Protein AF-A0A5N6QCL4-F1 (afdb_monomer)

pLDDT: mean 75.92, std 12.42, range [37.53, 91.56]

Organism: NCBI:txid176857

Secondary structure (DSSP, 8-state):
-HHHHHHHHHHHS-TTTHHHHHHHHT-HHHHHHHHHHHHHHHIIIIITTT-SHHHHHHHHHHHHHHHHHHHHHHHHHHHHHHHHHHHHSS--

Sequence (92 aa):
MAWRNFYNEIKGLKVKELPNHVKPMLSLNYVKSAVQRGLDNYHAKYIQTSSVDPLLHVCFGGMIFSYLVALPEERRHLEHQQHAKEHGQGGH

Mean predicted aligned error: 13.43 Å

Radius of gyration: 23.17 Å; Cα contacts (8 Å, |Δi|>4): 11; chains: 1; bounding box: 56×45×51 Å

Solvent-accessible surface area (backbone atoms only — not comparable to full-atom values): 5345 Å² total; per-residue (Å²): 114,67,68,63,54,52,50,57,53,56,72,73,46,53,86,83,50,43,62,71,64,47,45,71,76,55,30,69,66,57,50,50,52,53,50,49,52,50,49,54,51,49,40,58,65,31,58,73,65,69,48,67,60,66,61,49,51,51,53,54,50,48,54,53,49,50,50,64,67,43,47,64,54,54,50,52,53,51,51,53,51,49,54,51,53,65,68,62,72,78,77,131

Structure (mmCIF, N/CA/C/O backbone):
data_AF-A0A5N6QCL4-F1
#
_entry.id   AF-A0A5N6QCL4-F1
#
loop_
_atom_site.group_PDB
_atom_site.id
_atom_site.type_symbol
_atom_site.label_atom_id
_atom_site.label_alt_id
_atom_site.label_comp_id
_atom_site.label_asym_id
_atom_site.label_entity_id
_atom_site.label_seq_id
_atom_site.pdbx_PDB_ins_code
_atom_site.Cartn_x
_atom_site.Cartn_y
_atom_site.Cartn_z
_atom_site.occupancy
_atom_site.B_iso_or_equiv
_atom_site.auth_seq_id
_atom_site.auth_comp_id
_atom_site.auth_asym_id
_atom_site.auth_atom_id
_atom_site.pdbx_PDB_model_num
ATOM 1 N N . MET A 1 1 ? -19.609 17.099 3.547 1.00 57.62 1 MET A N 1
ATOM 2 C CA . MET A 1 1 ? -19.132 18.376 4.137 1.00 57.62 1 MET A CA 1
ATOM 3 C C . MET A 1 1 ? -17.782 18.222 4.843 1.00 57.62 1 MET A C 1
ATOM 5 O O . MET A 1 1 ? -16.906 19.031 4.581 1.00 57.62 1 MET A O 1
ATOM 9 N N . ALA A 1 2 ? -17.559 17.165 5.640 1.00 70.62 2 ALA A N 1
ATOM 10 C CA . ALA A 1 2 ? -16.310 16.951 6.391 1.00 70.62 2 ALA A CA 1
ATOM 11 C C . ALA A 1 2 ? -15.013 16.955 5.546 1.00 70.62 2 ALA A C 1
ATOM 13 O O . ALA A 1 2 ? -14.020 17.540 5.961 1.00 70.62 2 ALA A O 1
ATOM 14 N N . TRP A 1 3 ? -15.030 16.388 4.332 1.00 68.00 3 TRP A N 1
ATOM 15 C CA . TRP A 1 3 ? -13.834 16.309 3.475 1.00 68.00 3 TRP A CA 1
ATOM 16 C C . TRP A 1 3 ? -13.338 17.672 2.959 1.00 68.00 3 TRP A C 1
ATOM 18 O O . TRP A 1 3 ? -12.136 17.898 2.858 1.00 68.00 3 TRP A O 1
ATOM 28 N N . ARG A 1 4 ? -14.255 18.612 2.671 1.00 75.19 4 ARG A N 1
ATOM 29 C CA . ARG A 1 4 ? -13.895 19.987 2.258 1.00 75.19 4 ARG A CA 1
ATOM 30 C C . ARG A 1 4 ? -13.260 20.762 3.4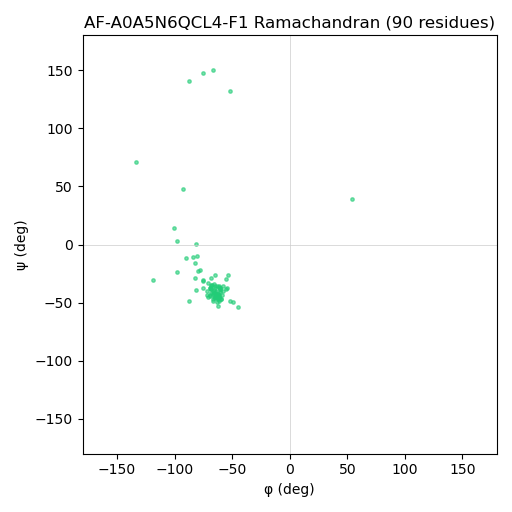10 1.00 75.19 4 ARG A C 1
ATOM 32 O O . ARG A 1 4 ? -12.305 21.493 3.181 1.00 75.19 4 ARG A O 1
ATOM 39 N N . ASN A 1 5 ? -13.756 20.567 4.630 1.00 77.00 5 ASN A N 1
ATOM 40 C CA . ASN A 1 5 ? -13.208 21.221 5.816 1.00 77.00 5 ASN A CA 1
ATOM 41 C C . ASN A 1 5 ? -11.811 20.678 6.146 1.00 77.00 5 ASN A C 1
ATOM 43 O O . ASN A 1 5 ? -10.893 21.470 6.313 1.00 77.00 5 ASN A O 1
ATOM 47 N N . PHE A 1 6 ? -11.626 19.355 6.092 1.00 74.94 6 PHE A N 1
ATOM 48 C CA . PHE A 1 6 ? -10.327 18.699 6.279 1.00 74.94 6 PHE A CA 1
ATOM 49 C C . PHE A 1 6 ? -9.271 19.156 5.259 1.00 74.94 6 PHE A C 1
ATOM 51 O O . PHE A 1 6 ? -8.136 19.454 5.620 1.00 74.94 6 PHE A O 1
ATOM 58 N N . TYR A 1 7 ? -9.643 19.275 3.979 1.00 74.44 7 TYR A N 1
ATOM 59 C CA . TYR A 1 7 ? -8.735 19.779 2.945 1.00 74.44 7 TYR A CA 1
ATOM 60 C C . TYR A 1 7 ? -8.331 21.242 3.180 1.00 74.44 7 TYR A C 1
ATOM 62 O O . TYR A 1 7 ? -7.162 21.593 3.029 1.00 74.44 7 TYR A O 1
ATOM 70 N N . ASN A 1 8 ? -9.282 22.095 3.567 1.00 79.25 8 ASN A N 1
ATOM 71 C CA . ASN A 1 8 ? -9.005 23.499 3.870 1.00 79.25 8 ASN A CA 1
ATOM 72 C C . ASN A 1 8 ? -8.100 23.655 5.105 1.00 79.25 8 ASN A C 1
ATOM 74 O O . ASN A 1 8 ? -7.256 24.547 5.128 1.00 79.25 8 ASN A O 1
ATOM 78 N N . GLU A 1 9 ? -8.241 22.766 6.088 1.00 73.12 9 GLU A N 1
ATOM 79 C CA . GLU A 1 9 ? -7.430 22.722 7.308 1.00 73.12 9 GLU A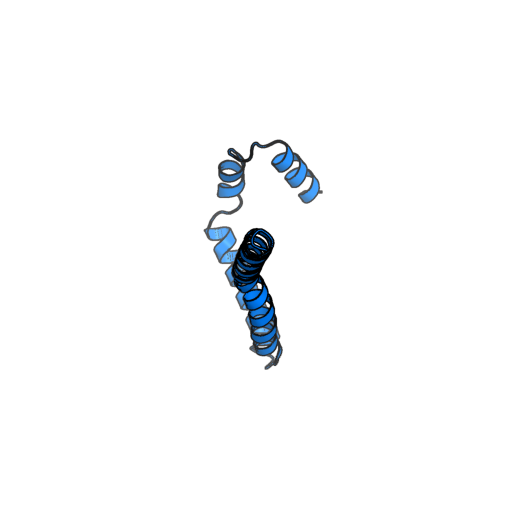 CA 1
ATOM 80 C C . GLU A 1 9 ? -5.998 22.238 7.019 1.00 73.12 9 GLU A C 1
ATOM 82 O O . GLU A 1 9 ? -5.030 22.882 7.418 1.00 73.12 9 GLU A O 1
ATOM 87 N N . ILE A 1 10 ? -5.840 21.193 6.199 1.00 74.62 10 ILE A N 1
ATOM 88 C CA . ILE A 1 10 ? -4.530 20.711 5.731 1.00 74.62 10 ILE A CA 1
ATOM 89 C C . ILE A 1 10 ? -3.807 21.745 4.868 1.00 74.62 10 ILE A C 1
ATOM 91 O O . ILE A 1 10 ? -2.597 21.915 4.995 1.00 74.62 10 ILE A O 1
ATOM 95 N N . LYS A 1 11 ? -4.533 22.450 3.996 1.00 72.38 11 LYS A N 1
ATOM 96 C CA . LYS A 1 11 ? -3.954 23.461 3.103 1.00 72.38 11 LYS A CA 1
ATOM 97 C C . LYS A 1 11 ? -3.383 24.665 3.868 1.00 72.38 11 LYS A C 1
ATOM 99 O O . LYS A 1 11 ? -2.483 25.325 3.355 1.00 72.38 11 LYS A O 1
ATOM 104 N N . GLY A 1 12 ? -3.901 24.954 5.064 1.00 73.44 12 GLY A N 1
ATOM 105 C CA . GLY A 1 12 ? -3.406 26.021 5.938 1.00 73.44 12 GLY A CA 1
ATOM 106 C C . GLY A 1 12 ? -2.185 25.638 6.784 1.00 73.44 12 GLY A C 1
ATOM 107 O O . GLY A 1 12 ? -1.511 26.526 7.302 1.00 73.44 12 GLY A O 1
ATOM 108 N N . LEU A 1 13 ? -1.879 24.343 6.914 1.00 74.56 13 LEU A N 1
ATOM 109 C CA . LEU A 1 13 ? -0.783 23.840 7.743 1.00 74.56 13 LEU A CA 1
ATOM 110 C C . LEU A 1 13 ? 0.535 23.793 6.964 1.00 74.56 13 LEU A C 1
ATOM 112 O O . LEU A 1 13 ? 0.596 23.378 5.805 1.00 74.56 13 LEU A O 1
ATOM 116 N N . LYS A 1 14 ? 1.639 24.15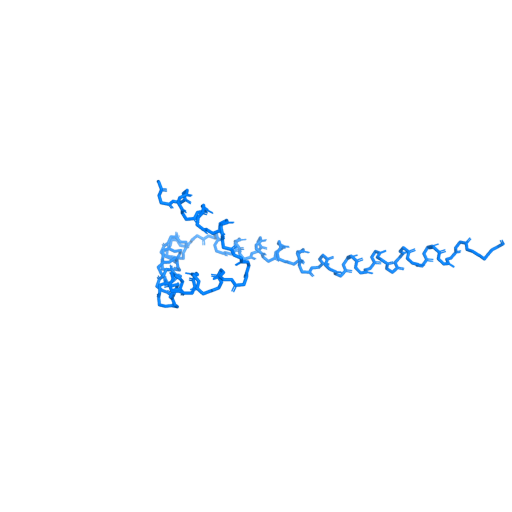8 7.625 1.00 72.88 14 LYS A N 1
ATOM 117 C CA . LYS A 1 14 ? 2.976 23.930 7.058 1.00 72.88 14 LYS A CA 1
ATOM 118 C C . LYS A 1 14 ? 3.249 22.426 6.969 1.00 72.88 14 LYS A C 1
ATOM 120 O O . LYS A 1 14 ? 2.840 21.656 7.835 1.00 72.88 14 LYS A O 1
ATOM 125 N N . VAL A 1 15 ? 4.061 22.012 5.992 1.00 74.06 15 VAL A N 1
ATOM 126 C CA . VAL A 1 15 ? 4.485 20.603 5.799 1.00 74.06 15 VAL A CA 1
ATOM 127 C C . VAL A 1 15 ? 5.107 19.995 7.069 1.00 74.06 15 VAL A C 1
ATOM 129 O O . VAL A 1 15 ? 5.035 18.792 7.291 1.00 74.06 15 VAL A O 1
ATOM 132 N N . LYS A 1 16 ? 5.673 20.838 7.943 1.00 72.31 16 LYS A N 1
ATOM 133 C CA . LYS A 1 16 ? 6.244 20.446 9.240 1.00 72.31 16 LYS A CA 1
ATOM 134 C C . LYS A 1 16 ? 5.209 20.236 10.356 1.00 72.31 16 LYS A C 1
ATOM 136 O O . LYS A 1 16 ? 5.507 19.537 11.316 1.00 72.31 16 LYS A O 1
ATOM 141 N N . GLU A 1 17 ? 4.022 20.827 10.250 1.00 72.38 17 GLU A N 1
ATOM 142 C CA . GLU A 1 17 ? 2.949 20.770 11.262 1.00 72.38 17 GLU A CA 1
ATOM 143 C C . GLU A 1 17 ? 1.901 19.703 10.938 1.00 72.38 17 GLU A C 1
ATOM 145 O O . GLU A 1 17 ? 1.267 19.152 11.838 1.00 72.38 17 GLU A O 1
ATOM 150 N N . LEU A 1 18 ? 1.799 19.344 9.657 1.00 73.06 18 LEU A N 1
ATOM 151 C CA . LEU A 1 18 ? 1.011 18.222 9.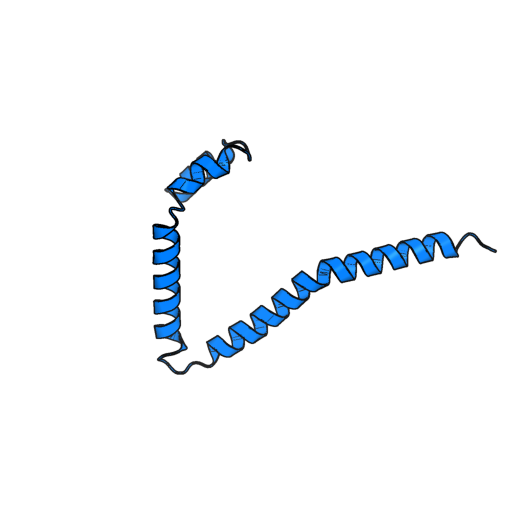160 1.00 73.06 18 LEU A CA 1
ATOM 152 C C . LEU A 1 18 ? 1.188 16.947 10.005 1.00 73.06 18 LEU A C 1
ATOM 154 O O . LEU A 1 18 ? 0.186 16.453 10.516 1.00 73.06 18 LEU A O 1
ATOM 158 N N . PRO A 1 19 ? 2.412 16.438 10.257 1.00 71.81 19 PRO A N 1
ATOM 159 C CA . PRO A 1 19 ? 2.612 15.193 10.996 1.00 71.81 19 PRO A CA 1
ATOM 160 C C . PRO A 1 19 ? 1.994 15.212 12.395 1.00 71.81 19 PRO A C 1
ATOM 162 O O . PRO A 1 19 ? 1.481 14.189 12.837 1.00 71.81 19 PRO A O 1
ATOM 165 N N . ASN A 1 20 ? 2.013 16.362 13.075 1.00 73.06 20 ASN A N 1
ATOM 166 C CA . ASN A 1 20 ? 1.461 16.520 14.421 1.00 73.06 20 ASN A CA 1
ATOM 167 C C . ASN A 1 20 ? -0.073 16.577 14.413 1.00 73.06 20 ASN A C 1
ATOM 169 O O . ASN A 1 20 ? -0.696 16.116 15.365 1.00 73.06 20 ASN A O 1
ATOM 173 N N . HIS A 1 21 ? -0.673 17.089 13.335 1.00 71.62 21 HIS A N 1
ATOM 174 C CA . HIS A 1 21 ? -2.124 17.159 13.162 1.00 71.62 21 HIS A CA 1
ATOM 175 C C . HIS A 1 21 ? -2.723 15.826 12.682 1.00 71.62 21 HIS A C 1
ATOM 177 O O . HIS A 1 21 ? -3.765 15.402 13.178 1.00 71.62 21 HIS A O 1
ATOM 183 N N . VAL A 1 22 ? -2.045 15.105 11.776 1.00 72.69 22 VAL A N 1
ATOM 184 C CA . VAL A 1 22 ? -2.557 13.819 11.265 1.00 72.69 22 VAL A CA 1
ATOM 185 C C . VAL A 1 22 ? -2.264 12.645 12.199 1.00 72.69 22 VAL A C 1
ATOM 187 O O . VAL A 1 22 ? -3.049 11.703 12.220 1.00 72.69 22 VAL A O 1
ATOM 190 N N . LYS A 1 23 ? -1.184 12.678 12.998 1.00 66.69 23 LYS A N 1
ATOM 191 C CA . LYS A 1 23 ? -0.840 11.605 13.959 1.00 66.69 23 LYS A CA 1
ATOM 192 C C . LYS A 1 23 ? -1.999 11.165 14.863 1.00 66.69 23 LYS A C 1
ATOM 194 O O . LYS A 1 23 ? -2.207 9.960 14.981 1.00 66.69 23 LYS A O 1
ATOM 199 N N . PRO A 1 24 ? -2.733 12.078 15.527 1.00 69.19 24 PRO A N 1
ATOM 200 C CA . PRO A 1 24 ? -3.841 11.680 16.391 1.00 69.19 24 PRO A CA 1
ATOM 201 C C . PRO A 1 24 ? -5.050 11.160 15.598 1.00 69.19 24 PRO A C 1
ATOM 203 O O . PRO A 1 24 ? -5.712 10.232 16.058 1.00 69.19 24 PRO A O 1
ATOM 206 N N . MET A 1 25 ? -5.310 11.686 14.392 1.00 66.19 25 MET A N 1
ATOM 207 C CA . MET A 1 25 ? -6.370 11.172 13.506 1.00 66.19 25 MET A CA 1
ATOM 208 C C . MET A 1 25 ? -6.039 9.785 12.941 1.00 66.19 25 MET A C 1
ATOM 210 O O . MET A 1 25 ? -6.906 8.921 12.849 1.00 66.19 25 MET A O 1
ATOM 214 N N . LEU A 1 26 ? -4.770 9.541 12.625 1.00 66.56 26 LEU A N 1
ATOM 215 C CA . LEU A 1 26 ? -4.216 8.248 12.239 1.00 66.56 26 LEU A CA 1
ATOM 216 C C . LEU A 1 26 ? -3.674 7.517 13.467 1.00 66.56 26 LEU A C 1
ATOM 218 O O . LEU A 1 26 ? -2.550 7.009 13.452 1.00 66.56 26 LEU A O 1
ATOM 222 N N . SER A 1 27 ? -4.460 7.464 14.549 1.00 76.12 27 SER A N 1
ATOM 223 C CA . SER A 1 27 ? -4.086 6.614 15.677 1.00 76.12 27 SER A CA 1
ATOM 224 C C . SER A 1 27 ? -3.805 5.205 15.142 1.00 76.12 27 SER A C 1
ATOM 226 O O . SER A 1 27 ? -4.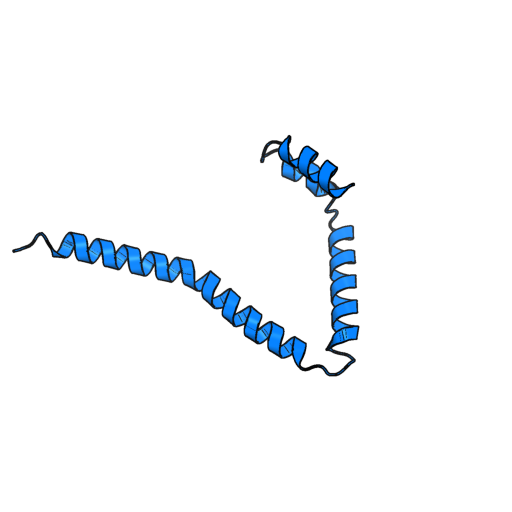578 4.661 14.347 1.00 76.12 27 SER A O 1
ATOM 228 N N . LEU A 1 28 ? -2.679 4.612 15.543 1.00 77.19 28 LEU A N 1
ATOM 229 C CA . LEU A 1 28 ? -2.262 3.297 15.040 1.00 77.19 28 LEU A CA 1
ATOM 230 C C . LEU A 1 28 ? -3.353 2.237 15.249 1.00 77.19 28 LEU A C 1
ATOM 232 O O . LEU A 1 28 ? -3.503 1.334 14.433 1.00 77.19 28 LEU A O 1
ATOM 236 N N . ASN A 1 29 ? -4.166 2.395 16.295 1.00 78.69 29 ASN A N 1
ATOM 237 C CA . ASN A 1 29 ? -5.320 1.546 16.581 1.00 78.69 29 ASN A CA 1
ATOM 238 C C . ASN A 1 29 ? -6.454 1.719 15.560 1.00 78.69 29 ASN A C 1
ATOM 240 O O . ASN A 1 29 ? -7.040 0.728 15.119 1.00 78.69 29 ASN A O 1
ATOM 244 N N . TYR A 1 30 ? -6.754 2.954 15.145 1.00 80.19 30 TYR A N 1
ATOM 245 C CA . TYR A 1 30 ? -7.734 3.210 14.089 1.00 80.19 30 TYR A CA 1
ATOM 246 C C . TYR A 1 30 ? -7.253 2.656 12.746 1.00 80.19 30 TYR A C 1
ATOM 248 O O . TYR A 1 30 ? -7.995 1.947 12.074 1.00 80.19 30 TYR A O 1
ATOM 256 N N . VAL A 1 31 ? -5.986 2.885 12.392 1.00 82.75 31 VAL A N 1
ATOM 257 C CA . VAL A 1 31 ? -5.408 2.335 11.157 1.00 82.75 31 VAL A CA 1
ATOM 258 C C . VAL A 1 31 ? -5.439 0.808 11.185 1.00 82.75 31 VAL A C 1
ATOM 260 O O . VAL A 1 31 ? -5.907 0.188 10.236 1.00 82.75 31 VAL A O 1
ATOM 263 N N . LYS A 1 32 ? -5.014 0.191 12.292 1.00 83.81 32 LYS A N 1
ATOM 264 C CA . LYS A 1 32 ? -5.014 -1.267 12.449 1.00 83.81 32 LYS A CA 1
ATOM 265 C C . LYS A 1 32 ? -6.418 -1.857 12.316 1.00 83.81 32 LYS A C 1
ATOM 267 O O . LYS A 1 32 ? -6.596 -2.822 11.583 1.00 83.81 32 LYS A O 1
ATOM 272 N N . SER A 1 33 ? -7.412 -1.270 12.981 1.00 85.25 33 SER A N 1
ATOM 273 C CA . SER A 1 33 ? -8.802 -1.745 12.902 1.00 85.25 33 SER A CA 1
ATOM 274 C C . SER A 1 33 ? -9.423 -1.527 11.520 1.00 85.25 33 SER A C 1
ATOM 276 O O . SER A 1 33 ? -10.122 -2.409 11.023 1.00 85.25 33 SER A O 1
ATOM 278 N N . ALA A 1 34 ? -9.130 -0.404 10.860 1.00 86.06 34 ALA A N 1
ATOM 279 C CA . ALA A 1 34 ? -9.578 -0.139 9.496 1.00 86.06 34 ALA A CA 1
ATOM 280 C C . ALA A 1 34 ? -8.965 -1.124 8.489 1.00 86.06 34 ALA A C 1
ATOM 282 O O . ALA A 1 34 ? -9.686 -1.678 7.659 1.00 86.06 34 ALA A O 1
ATOM 283 N N . VAL A 1 35 ? -7.658 -1.387 8.592 1.00 87.56 35 VAL A N 1
ATOM 284 C CA . VAL A 1 35 ? -6.958 -2.373 7.756 1.00 87.56 35 VAL A CA 1
ATOM 285 C C . VAL A 1 35 ? -7.515 -3.769 8.002 1.00 87.56 35 VAL A C 1
ATOM 287 O O . VAL A 1 35 ? -7.843 -4.459 7.043 1.00 87.56 35 VAL A O 1
ATOM 290 N N . GLN A 1 36 ? -7.684 -4.165 9.264 1.00 90.12 36 GLN A N 1
ATOM 291 C CA . GLN A 1 36 ? -8.217 -5.479 9.610 1.00 90.12 36 GLN A CA 1
ATOM 292 C C . GLN A 1 36 ? -9.624 -5.678 9.043 1.00 90.12 36 GLN A C 1
ATOM 294 O O . GLN A 1 36 ? -9.862 -6.650 8.338 1.00 90.12 36 GLN A O 1
ATOM 299 N N . ARG A 1 37 ? -10.513 -4.691 9.203 1.00 90.81 37 ARG A N 1
ATOM 300 C CA . ARG A 1 37 ? -11.854 -4.728 8.604 1.00 90.81 37 ARG A CA 1
ATOM 301 C C . ARG A 1 37 ? -11.817 -4.791 7.074 1.00 90.81 37 ARG A C 1
ATOM 303 O O . ARG A 1 37 ? -12.655 -5.450 6.463 1.00 90.81 37 ARG A O 1
ATOM 310 N N . GLY A 1 38 ? -10.867 -4.101 6.445 1.00 87.81 38 GLY A N 1
ATOM 311 C CA . GLY A 1 38 ? -10.648 -4.170 5.001 1.00 87.81 38 GLY A CA 1
ATOM 312 C C . GLY A 1 38 ? -10.229 -5.568 4.542 1.00 87.81 38 GLY A C 1
ATOM 313 O O . GLY A 1 38 ? -10.798 -6.088 3.583 1.00 87.81 38 GLY A O 1
ATOM 314 N N . LEU A 1 39 ? -9.286 -6.188 5.255 1.00 88.00 39 LEU A N 1
ATOM 315 C CA . LEU A 1 39 ? -8.818 -7.548 4.989 1.00 88.00 39 LEU A CA 1
ATOM 316 C C . LEU A 1 39 ? -9.920 -8.584 5.220 1.00 88.00 39 LEU A C 1
ATOM 318 O O . LEU A 1 39 ? -10.108 -9.445 4.365 1.00 88.00 39 LEU A O 1
ATOM 322 N N . ASP A 1 40 ? -10.690 -8.465 6.302 1.00 90.38 40 ASP A N 1
ATOM 323 C CA . ASP A 1 40 ? -11.800 -9.372 6.612 1.00 90.38 40 ASP A CA 1
ATOM 324 C C . ASP A 1 40 ? -12.876 -9.320 5.515 1.00 90.38 40 ASP A C 1
ATOM 326 O O . ASP A 1 40 ? -13.319 -10.353 5.013 1.00 90.38 40 ASP A O 1
ATOM 330 N N . ASN A 1 41 ? -13.241 -8.114 5.063 1.00 88.94 41 ASN A N 1
ATOM 331 C CA . ASN A 1 41 ? -14.193 -7.931 3.965 1.00 88.94 41 ASN A CA 1
ATOM 332 C C . ASN A 1 41 ? -13.660 -8.477 2.635 1.00 88.94 41 ASN A C 1
ATOM 334 O O . ASN A 1 41 ? -14.407 -9.082 1.866 1.00 88.94 41 ASN A O 1
ATOM 338 N N . TYR A 1 42 ? -12.377 -8.256 2.342 1.00 85.81 42 TYR A N 1
ATOM 339 C CA . TYR A 1 42 ? -11.742 -8.762 1.128 1.00 85.81 42 TYR A CA 1
ATOM 340 C C . TYR A 1 42 ? -11.669 -10.297 1.138 1.00 85.81 42 TYR A C 1
ATOM 342 O O . TYR A 1 42 ? -11.985 -10.943 0.139 1.00 85.81 42 TYR A O 1
ATOM 350 N N . HIS A 1 43 ? -11.325 -10.883 2.286 1.00 86.69 43 HIS A N 1
ATOM 351 C CA . HIS A 1 43 ? -11.305 -12.325 2.499 1.00 86.69 43 HIS A CA 1
ATOM 352 C C . HIS A 1 43 ? -12.699 -12.937 2.320 1.00 86.69 43 HIS A C 1
ATOM 354 O O . HIS A 1 43 ? -12.857 -13.886 1.551 1.00 86.69 43 HIS A O 1
ATOM 360 N N . ALA A 1 44 ? -13.724 -12.358 2.950 1.00 87.44 44 ALA A N 1
ATOM 361 C CA . ALA A 1 44 ? -15.103 -12.807 2.782 1.00 87.44 44 ALA A CA 1
ATOM 362 C C . ALA A 1 44 ? -15.568 -12.704 1.320 1.00 87.44 44 ALA A C 1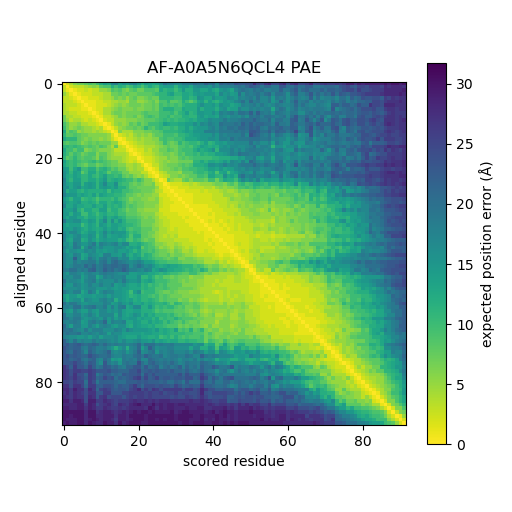
ATOM 364 O O . ALA A 1 44 ? -16.217 -13.609 0.803 1.00 87.44 44 ALA A O 1
A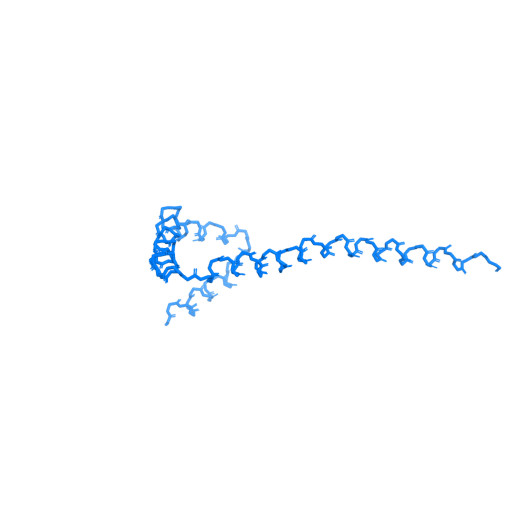TOM 365 N N . LYS A 1 45 ? -15.208 -11.619 0.626 1.00 84.62 45 LYS A N 1
ATOM 366 C CA . LYS A 1 45 ? -15.682 -11.358 -0.735 1.00 84.62 45 LYS A CA 1
ATOM 367 C C . LYS A 1 45 ? -15.008 -12.212 -1.804 1.00 84.62 45 LYS A C 1
ATOM 369 O O . LYS A 1 45 ? -15.684 -12.570 -2.764 1.00 84.62 45 LYS A O 1
ATOM 374 N N . TYR A 1 46 ? -13.713 -12.496 -1.678 1.00 83.19 46 TYR A N 1
ATOM 375 C CA . TYR A 1 46 ? -12.942 -13.123 -2.758 1.00 83.19 46 TYR A CA 1
ATOM 376 C C . TYR A 1 46 ? -12.344 -14.483 -2.394 1.00 83.19 46 TYR A C 1
ATOM 378 O O . TYR A 1 46 ? -12.198 -15.327 -3.271 1.00 83.19 46 TYR A O 1
ATOM 386 N N . ILE A 1 47 ? -12.001 -14.721 -1.124 1.00 79.69 47 ILE A N 1
ATOM 387 C CA . ILE A 1 47 ? -11.366 -15.981 -0.707 1.00 79.69 47 ILE A CA 1
ATOM 388 C C . ILE A 1 47 ? -12.433 -17.024 -0.373 1.00 79.69 47 ILE A C 1
ATOM 390 O O . ILE A 1 47 ? -12.382 -18.136 -0.888 1.00 79.69 47 ILE A O 1
ATOM 394 N N . GLN A 1 48 ? -13.443 -16.664 0.425 1.00 82.94 48 GLN A N 1
ATOM 395 C CA . GLN A 1 48 ? -14.525 -17.596 0.776 1.00 82.94 48 GLN A CA 1
ATOM 396 C C . GLN A 1 48 ? -15.419 -17.946 -0.420 1.00 82.94 48 GLN A C 1
ATOM 398 O O . GLN A 1 48 ? -15.955 -19.047 -0.497 1.00 82.94 48 GLN A O 1
ATOM 403 N N . THR A 1 49 ? -15.541 -17.036 -1.385 1.00 86.75 49 THR A N 1
ATOM 404 C CA . THR A 1 49 ? -16.286 -17.251 -2.634 1.00 86.75 49 THR A CA 1
ATOM 405 C C . THR A 1 49 ? -15.484 -18.011 -3.692 1.00 86.75 49 THR A C 1
ATOM 407 O O . THR A 1 49 ? -16.007 -18.250 -4.777 1.00 86.75 49 THR A O 1
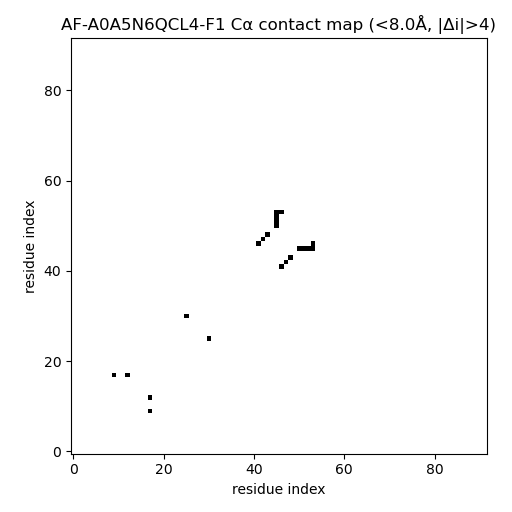ATOM 410 N N . SER A 1 50 ? -14.237 -18.408 -3.393 1.00 80.44 50 SER A N 1
ATOM 411 C CA . SER A 1 50 ? -13.332 -19.079 -4.337 1.00 80.44 50 SER A CA 1
ATOM 412 C C . SER A 1 50 ? -13.142 -18.297 -5.649 1.00 80.44 50 SER A C 1
ATOM 414 O O . SER A 1 50 ? -13.091 -18.883 -6.730 1.00 80.44 50 SER A O 1
ATOM 416 N N . SER A 1 51 ? -13.046 -16.964 -5.567 1.00 82.12 51 SER A N 1
ATOM 417 C CA . SER A 1 51 ? -12.740 -16.115 -6.723 1.00 82.12 51 SER A CA 1
ATOM 418 C C . SER A 1 51 ? -11.256 -16.206 -7.096 1.00 82.12 51 SER A C 1
ATOM 420 O O . SER A 1 51 ? -10.383 -16.324 -6.235 1.00 82.12 51 SER A O 1
ATOM 422 N N . VAL A 1 52 ? -10.959 -16.088 -8.392 1.00 86.62 52 VAL A N 1
ATOM 423 C CA . VAL A 1 52 ? -9.591 -15.972 -8.930 1.00 86.62 52 VAL A CA 1
ATOM 424 C C . VAL A 1 52 ? -9.019 -14.553 -8.816 1.00 86.62 52 VAL A C 1
ATOM 426 O O . VAL A 1 52 ? -7.820 -14.352 -9.010 1.00 86.62 52 VAL A O 1
ATOM 429 N N . ASP A 1 53 ? -9.847 -13.568 -8.459 1.00 86.19 53 ASP A N 1
ATOM 430 C CA . ASP A 1 53 ? -9.456 -12.157 -8.353 1.00 86.19 53 ASP A CA 1
ATOM 431 C C . ASP A 1 53 ? -8.245 -11.899 -7.438 1.00 86.19 53 ASP A C 1
ATOM 433 O O . ASP A 1 53 ? -7.411 -11.068 -7.800 1.00 86.19 53 ASP A O 1
ATOM 437 N N . PRO A 1 54 ? -8.054 -12.590 -6.292 1.00 87.56 54 PRO A N 1
ATOM 438 C CA . PRO A 1 54 ? -6.867 -12.392 -5.466 1.00 87.56 54 PRO A CA 1
ATOM 439 C C . PRO A 1 54 ? -5.561 -12.705 -6.195 1.00 87.56 54 PRO A C 1
ATOM 441 O O . PRO A 1 54 ? -4.581 -11.985 -6.015 1.00 87.56 54 PRO A O 1
ATOM 444 N N . LEU A 1 55 ? -5.556 -13.736 -7.042 1.00 87.00 55 LEU A N 1
ATOM 445 C CA . LEU A 1 55 ? -4.398 -14.089 -7.859 1.00 87.00 55 LEU A CA 1
ATOM 446 C C . LEU A 1 55 ? -4.123 -12.987 -8.888 1.00 87.00 55 LEU A C 1
ATOM 448 O O . LEU A 1 55 ? -2.998 -12.508 -9.010 1.00 87.00 55 LEU A O 1
ATOM 452 N N . LEU A 1 56 ? -5.174 -12.533 -9.575 1.00 88.94 56 LEU A N 1
ATOM 453 C CA . LEU A 1 56 ? -5.076 -11.476 -10.578 1.00 88.94 56 LEU A CA 1
ATOM 454 C C . LEU A 1 56 ? -4.599 -10.151 -9.974 1.00 88.94 56 LEU A C 1
ATOM 456 O O . LEU A 1 56 ? -3.729 -9.506 -10.551 1.00 88.94 56 LEU A O 1
ATOM 460 N N . HIS A 1 57 ? -5.094 -9.757 -8.799 1.00 90.88 57 HIS A N 1
ATOM 461 C CA . HIS A 1 57 ? -4.628 -8.550 -8.113 1.00 90.88 57 HIS A CA 1
ATOM 462 C C . HIS A 1 57 ? -3.137 -8.610 -7.770 1.00 90.88 57 HIS A C 1
ATOM 464 O O . HIS A 1 57 ? -2.449 -7.599 -7.897 1.00 90.88 57 HIS A O 1
ATOM 470 N N . VAL A 1 58 ? -2.617 -9.780 -7.390 1.00 90.62 58 VAL A N 1
ATOM 471 C CA . VAL A 1 58 ? -1.177 -9.965 -7.160 1.00 90.62 58 VAL A CA 1
ATOM 472 C C . VAL A 1 58 ? -0.400 -9.885 -8.473 1.00 90.62 58 VAL A C 1
ATOM 474 O O . VAL A 1 58 ? 0.617 -9.198 -8.524 1.00 90.62 58 VAL A O 1
ATOM 477 N N . CYS A 1 59 ? -0.879 -10.516 -9.547 1.00 90.31 59 CYS A N 1
ATOM 478 C CA . CYS A 1 59 ? -0.226 -10.456 -10.856 1.00 90.31 59 CYS A CA 1
ATOM 479 C C . CYS A 1 59 ? -0.185 -9.025 -11.413 1.00 90.31 59 CYS A C 1
ATOM 481 O O . CYS A 1 59 ? 0.885 -8.522 -11.750 1.00 90.31 59 CYS A O 1
ATOM 483 N N . PHE A 1 60 ? -1.331 -8.344 -11.480 1.00 90.25 60 PHE A N 1
ATOM 484 C CA . PHE A 1 60 ? -1.414 -6.973 -11.985 1.00 90.25 60 PHE A CA 1
ATOM 485 C C . PHE A 1 60 ? -0.701 -5.983 -11.065 1.00 90.25 60 PHE A C 1
ATOM 487 O O . PHE A 1 60 ? 0.047 -5.133 -11.544 1.00 90.25 60 PHE A O 1
ATOM 494 N N . GLY A 1 61 ? -0.872 -6.119 -9.748 1.00 90.81 61 GLY A N 1
ATOM 495 C CA . GLY A 1 61 ? -0.172 -5.296 -8.767 1.00 90.81 61 GLY A CA 1
ATOM 496 C C . GLY A 1 61 ? 1.343 -5.467 -8.854 1.00 90.81 61 GLY A C 1
ATOM 497 O O . GLY A 1 61 ? 2.065 -4.474 -8.869 1.00 90.81 61 GLY A O 1
ATOM 498 N N . GLY A 1 62 ? 1.818 -6.706 -8.992 1.00 91.19 62 GLY A N 1
ATOM 499 C CA . GLY A 1 62 ? 3.229 -7.032 -9.176 1.00 91.19 62 GLY A CA 1
ATOM 500 C C . GLY A 1 62 ? 3.809 -6.423 -10.448 1.00 91.19 62 GLY A C 1
ATOM 501 O O . GLY A 1 62 ? 4.861 -5.798 -10.381 1.00 91.19 62 GLY A O 1
ATOM 502 N N . MET A 1 63 ? 3.096 -6.518 -11.576 1.00 91.44 63 MET A N 1
ATOM 503 C CA . MET A 1 63 ? 3.523 -5.910 -12.843 1.00 91.44 63 MET A CA 1
ATOM 504 C C . MET A 1 63 ? 3.605 -4.377 -12.768 1.00 91.44 63 MET A C 1
ATOM 506 O O . MET A 1 63 ? 4.585 -3.777 -13.213 1.00 91.44 63 MET A O 1
ATOM 510 N N . ILE A 1 64 ? 2.594 -3.724 -12.187 1.00 91.06 64 ILE A N 1
ATOM 511 C CA . ILE A 1 64 ? 2.589 -2.261 -12.034 1.00 91.06 64 ILE A CA 1
ATOM 512 C C . ILE A 1 64 ? 3.716 -1.830 -11.092 1.00 91.06 64 ILE A C 1
ATOM 514 O O . ILE A 1 64 ? 4.471 -0.909 -11.399 1.00 91.06 64 ILE A O 1
ATOM 518 N N . PHE A 1 65 ? 3.865 -2.514 -9.958 1.00 91.56 65 PHE A N 1
ATOM 519 C CA . PHE A 1 65 ? 4.919 -2.223 -8.995 1.00 91.56 65 PHE A CA 1
ATOM 520 C C . PHE A 1 65 ? 6.312 -2.434 -9.593 1.00 91.56 65 PHE A C 1
ATOM 522 O O . PHE A 1 65 ? 7.174 -1.577 -9.416 1.00 91.56 65 PHE A O 1
ATOM 529 N N . SER A 1 66 ? 6.529 -3.515 -10.352 1.00 86.06 66 SER A N 1
ATOM 530 C CA . SER A 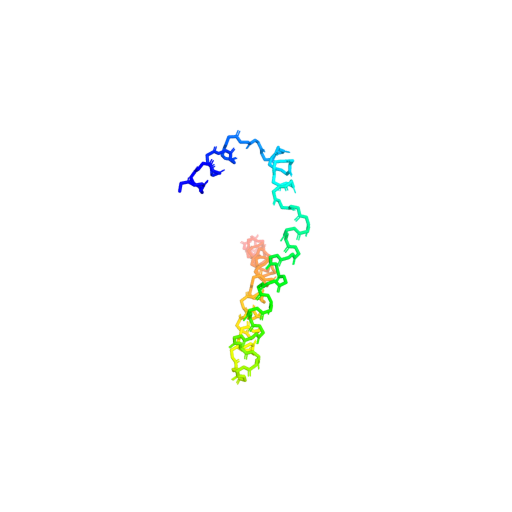1 66 ? 7.814 -3.765 -11.008 1.00 86.06 66 SER A CA 1
ATOM 531 C C . SER A 1 66 ? 8.175 -2.661 -11.992 1.00 86.06 66 SER A C 1
ATOM 533 O O . SER A 1 66 ? 9.327 -2.248 -12.030 1.00 86.06 66 SER A O 1
ATOM 535 N N . TYR A 1 67 ? 7.197 -2.122 -12.730 1.00 82.88 67 TYR A N 1
ATOM 536 C CA . TYR A 1 67 ? 7.433 -0.972 -13.599 1.00 82.88 67 TYR A CA 1
ATOM 537 C C . TYR A 1 67 ? 7.859 0.255 -12.787 1.00 82.88 67 TYR A C 1
ATOM 539 O O . TYR A 1 67 ? 8.883 0.862 -13.082 1.00 82.88 67 TYR A O 1
ATOM 547 N N . LEU A 1 68 ? 7.127 0.582 -11.717 1.00 87.88 68 LEU A N 1
ATOM 548 C CA . LEU A 1 68 ? 7.437 1.742 -10.877 1.00 87.88 68 LEU A CA 1
ATOM 549 C C . LEU A 1 68 ? 8.801 1.640 -10.181 1.00 87.88 68 LEU A C 1
ATOM 551 O O . LEU A 1 68 ? 9.483 2.651 -10.038 1.00 87.88 68 LEU A O 1
ATOM 555 N N . VAL A 1 69 ? 9.209 0.440 -9.767 1.00 88.56 69 VAL A N 1
ATOM 556 C CA . VAL A 1 69 ? 10.530 0.191 -9.169 1.00 88.56 69 VAL A CA 1
ATOM 557 C C . VAL A 1 69 ? 11.644 0.181 -10.214 1.00 88.56 69 VAL A C 1
ATOM 559 O O . VAL A 1 69 ? 12.756 0.586 -9.895 1.00 88.56 69 VAL A O 1
ATOM 562 N N . ALA A 1 70 ? 11.365 -0.235 -11.451 1.00 82.69 70 ALA A N 1
ATOM 563 C CA . ALA A 1 70 ? 12.336 -0.199 -12.544 1.00 82.69 70 ALA A CA 1
ATOM 564 C C . ALA A 1 70 ? 12.514 1.210 -13.139 1.00 82.69 70 ALA A C 1
ATOM 566 O O . ALA A 1 70 ? 13.558 1.503 -13.717 1.00 82.69 70 ALA A O 1
ATOM 567 N N . LEU A 1 71 ? 11.537 2.112 -12.969 1.00 78.56 71 LEU A N 1
ATOM 568 C CA . LEU A 1 71 ? 11.599 3.482 -13.493 1.00 78.56 71 LEU A CA 1
ATOM 569 C C . LEU A 1 71 ? 12.888 4.239 -13.107 1.00 78.56 71 LEU A C 1
ATOM 571 O O . LEU A 1 71 ? 13.500 4.815 -14.001 1.00 78.56 71 LEU A O 1
ATOM 575 N N . PRO A 1 72 ? 13.352 4.269 -11.843 1.00 77.12 72 PRO A N 1
ATOM 576 C CA . PRO A 1 72 ? 14.608 4.929 -11.481 1.00 77.12 72 PRO A CA 1
ATOM 577 C C . PRO A 1 72 ? 15.836 4.329 -12.174 1.00 77.12 72 PRO A C 1
ATOM 579 O O . PRO A 1 72 ? 16.753 5.068 -12.533 1.00 77.12 72 PRO A O 1
ATOM 582 N N . GLU A 1 73 ? 15.859 3.010 -12.384 1.00 71.50 73 GLU A N 1
ATOM 583 C CA . GLU A 1 73 ? 16.969 2.349 -13.074 1.00 71.50 73 GLU A CA 1
ATOM 584 C C . GLU A 1 73 ? 16.979 2.690 -14.562 1.00 71.50 73 GLU A C 1
ATOM 586 O O . GLU A 1 73 ? 18.017 3.095 -15.081 1.00 71.50 73 GLU A O 1
ATOM 591 N N . GLU A 1 74 ? 15.822 2.641 -15.223 1.00 62.47 74 GLU A N 1
ATOM 592 C CA . GLU A 1 74 ? 15.653 3.084 -16.612 1.00 62.47 74 GLU A CA 1
ATOM 593 C C . GLU A 1 74 ? 16.058 4.557 -16.788 1.00 62.47 74 GLU A C 1
ATOM 595 O O . GLU A 1 74 ? 16.748 4.915 -17.744 1.00 62.47 74 GLU A O 1
ATOM 600 N N . ARG A 1 75 ? 15.718 5.430 -15.827 1.00 71.44 75 ARG A N 1
ATOM 601 C CA . ARG A 1 75 ? 16.146 6.841 -15.846 1.00 71.44 75 ARG A CA 1
ATOM 602 C C . ARG A 1 75 ? 17.660 6.980 -15.725 1.00 71.44 75 ARG A C 1
ATOM 604 O O . ARG A 1 75 ? 18.256 7.700 -16.521 1.00 71.44 75 ARG A O 1
ATOM 611 N N . ARG A 1 76 ? 18.294 6.238 -14.815 1.00 67.81 76 ARG A N 1
ATOM 612 C CA . ARG A 1 76 ? 19.756 6.238 -14.669 1.00 67.81 76 ARG A CA 1
ATOM 613 C C . ARG A 1 76 ? 20.455 5.673 -15.909 1.00 67.81 76 ARG A C 1
ATOM 615 O O . ARG A 1 76 ? 21.511 6.173 -16.292 1.00 67.81 76 ARG A O 1
ATOM 622 N N . HIS A 1 77 ? 19.896 4.647 -16.547 1.00 65.75 77 HIS A N 1
ATOM 623 C CA . HIS A 1 77 ? 20.437 4.087 -17.787 1.00 65.75 77 HIS A CA 1
ATOM 624 C C . HIS A 1 77 ? 20.341 5.075 -18.957 1.00 65.75 77 HIS A C 1
ATOM 626 O O . HIS A 1 77 ? 21.307 5.213 -19.709 1.00 65.75 77 HIS A O 1
ATOM 632 N N . LEU A 1 78 ? 19.232 5.809 -19.086 1.00 61.59 78 LEU A N 1
ATOM 633 C CA . LEU A 1 78 ? 19.080 6.862 -20.095 1.00 61.59 78 LEU A CA 1
ATOM 634 C C . LEU A 1 78 ? 20.029 8.043 -19.855 1.00 61.59 78 LEU A C 1
ATOM 636 O O . LEU A 1 78 ? 20.609 8.543 -20.815 1.00 61.59 78 LEU A O 1
ATOM 640 N N . GLU A 1 79 ? 20.246 8.450 -18.603 1.00 64.25 79 GLU A N 1
ATOM 641 C CA . GLU A 1 79 ? 21.195 9.517 -18.251 1.00 64.25 79 GLU A CA 1
ATOM 642 C C . GLU A 1 79 ? 22.640 9.132 -18.609 1.00 64.25 79 GLU A C 1
ATOM 644 O O . GLU A 1 79 ? 23.344 9.911 -19.249 1.00 64.25 79 GLU A O 1
ATOM 649 N N . HIS A 1 80 ? 23.077 7.900 -18.318 1.00 61.16 80 HIS A N 1
ATOM 650 C CA . HIS A 1 80 ? 24.403 7.425 -18.743 1.00 61.16 80 HIS A CA 1
ATOM 651 C C . HIS A 1 80 ? 24.535 7.323 -20.272 1.00 61.16 80 HIS A C 1
ATOM 653 O O . HIS A 1 80 ? 25.601 7.619 -20.810 1.00 61.16 80 HIS A O 1
ATOM 659 N N . GLN A 1 81 ? 23.473 6.934 -20.990 1.00 61.06 81 GLN A N 1
ATOM 660 C CA . GLN A 1 81 ? 23.475 6.929 -22.459 1.00 61.06 81 GLN A CA 1
ATOM 661 C C . GLN A 1 81 ? 23.506 8.343 -23.051 1.00 61.06 81 GLN A C 1
ATOM 663 O O . GLN A 1 81 ? 24.132 8.546 -24.090 1.00 61.06 81 GLN A O 1
ATOM 668 N N . GLN A 1 82 ? 22.848 9.314 -22.415 1.00 61.53 82 GLN A N 1
ATOM 669 C CA . GLN A 1 82 ? 22.908 10.722 -22.810 1.00 61.53 82 GLN A CA 1
ATOM 670 C C . GLN A 1 82 ? 24.315 11.285 -22.590 1.00 61.53 82 GLN A C 1
ATOM 672 O O . GLN A 1 82 ? 24.908 11.788 -23.540 1.00 61.53 82 GLN A O 1
ATOM 677 N N . HIS A 1 83 ? 24.911 11.067 -21.414 1.00 60.06 83 HIS A N 1
ATOM 678 C CA . HIS A 1 83 ? 26.295 11.461 -21.138 1.00 60.06 83 HIS A CA 1
ATOM 679 C C . HIS A 1 83 ? 27.309 10.784 -22.081 1.00 60.06 83 HIS A C 1
ATOM 681 O O . HIS A 1 83 ? 28.239 11.434 -22.553 1.00 60.06 83 HIS A O 1
ATOM 687 N N . ALA A 1 84 ? 27.128 9.504 -22.429 1.00 60.22 84 ALA A N 1
ATOM 688 C CA . ALA A 1 84 ? 27.999 8.817 -23.389 1.00 60.22 84 ALA A CA 1
ATOM 689 C C . ALA A 1 84 ? 27.859 9.355 -24.826 1.00 60.22 84 ALA A C 1
ATOM 691 O O . ALA A 1 84 ? 28.845 9.413 -25.560 1.00 60.22 84 ALA A O 1
ATOM 692 N N . LYS A 1 85 ? 26.652 9.767 -25.238 1.00 59.75 85 LYS A N 1
ATOM 693 C CA . LYS A 1 85 ? 26.415 10.380 -26.556 1.00 59.75 85 LYS A CA 1
ATOM 694 C C . LYS A 1 85 ? 26.977 11.799 -26.642 1.00 59.75 85 LYS A C 1
ATOM 696 O O . LYS A 1 85 ? 27.581 12.133 -27.656 1.00 59.75 85 LYS A O 1
ATOM 701 N N . GLU A 1 86 ? 26.845 12.595 -25.583 1.00 57.06 86 GLU A N 1
ATOM 702 C CA . GLU A 1 86 ? 27.393 13.957 -25.522 1.00 57.06 86 GLU A CA 1
ATOM 703 C C . GLU A 1 86 ? 28.929 13.967 -25.472 1.00 57.06 86 GLU A C 1
ATOM 705 O O . GLU A 1 86 ? 29.561 14.779 -26.145 1.00 57.06 86 GLU A O 1
ATOM 710 N N . HIS A 1 87 ? 29.556 13.021 -24.764 1.00 57.00 87 HIS A N 1
ATOM 711 C CA . HIS A 1 87 ? 31.020 12.899 -24.722 1.00 57.00 87 HIS A CA 1
ATOM 712 C C . HIS A 1 87 ? 31.628 12.105 -25.897 1.00 57.00 87 HIS A C 1
ATOM 714 O O . HIS A 1 87 ? 32.841 12.143 -26.088 1.00 57.00 87 HIS A O 1
ATOM 720 N N . GLY A 1 88 ? 30.815 11.417 -26.707 1.00 50.50 88 GLY A N 1
ATOM 721 C CA . GLY A 1 88 ? 31.253 10.673 -27.897 1.00 50.50 88 GLY A CA 1
ATOM 722 C C . GLY A 1 88 ? 31.259 11.475 -29.208 1.00 50.50 88 GLY A C 1
ATOM 723 O O . GLY A 1 88 ? 31.811 11.004 -30.197 1.00 50.50 88 GLY A O 1
ATOM 724 N N . GLN A 1 89 ? 30.669 12.677 -29.239 1.00 46.59 89 GLN A N 1
ATOM 725 C CA . GLN A 1 89 ? 30.592 13.541 -30.433 1.00 46.59 89 GLN A CA 1
ATOM 726 C C . GLN A 1 89 ? 31.662 14.650 -30.493 1.00 46.59 89 GLN A C 1
ATOM 728 O O . GLN A 1 89 ? 31.660 15.444 -31.429 1.00 46.59 89 GLN A O 1
ATOM 733 N N . GLY A 1 90 ? 32.591 14.707 -29.532 1.00 43.19 90 GLY A N 1
ATOM 734 C CA . GLY A 1 90 ? 33.675 15.703 -29.479 1.00 43.19 90 GLY A CA 1
ATOM 735 C C . GLY A 1 90 ? 35.044 15.213 -29.964 1.00 43.19 90 GLY A C 1
ATOM 736 O O . GLY A 1 90 ? 36.049 15.850 -29.661 1.00 43.19 90 GLY A O 1
ATOM 737 N N . GLY A 1 91 ? 35.108 14.069 -30.649 1.00 44.84 91 GLY A N 1
ATOM 738 C CA . GLY A 1 91 ? 36.357 13.454 -31.098 1.00 44.84 91 GLY A CA 1
ATOM 739 C C . GLY A 1 91 ? 36.298 13.012 -32.553 1.00 44.84 91 GLY A C 1
ATOM 740 O O . GLY A 1 91 ? 36.238 11.815 -32.816 1.00 44.84 91 GLY A O 1
ATOM 741 N N . HIS A 1 92 ? 36.297 13.973 -33.475 1.00 37.53 92 HIS A N 1
ATOM 742 C CA . HIS A 1 92 ? 36.738 13.798 -34.858 1.00 37.53 92 HIS A CA 1
ATOM 743 C C . HIS A 1 92 ? 37.164 15.137 -35.455 1.00 37.53 92 HIS A C 1
ATOM 745 O O . HIS A 1 92 ? 36.460 16.139 -35.198 1.00 37.53 92 HIS A O 1
#

Foldseek 3Di:
DVVVVVVVVCVPDDPVCVCVVCPVVPPVVVVVVVVVVVVVVCCVVDVVVVHCVVVVCCVVVVVVVVCVVCVVVVVVVVVVVVVCVVVVPPDD